Protein AF-A0A4R3NUN2-F1 (afdb_monomer)

Foldseek 3Di:
DDDDDDLVLLVQLLVVVVVPDDLCRSCVVSVHDSVVSVVSNVCCVVPVGNDDDDPDDDDDDDPPHD

Solvent-accessible surface area (backbone atoms only — not comparable to full-atom values): 4175 Å² total; per-residue (Å²): 138,92,76,80,79,54,56,66,60,47,44,54,43,44,51,41,35,73,74,71,40,52,50,54,59,32,10,62,77,69,76,47,53,45,69,54,38,47,53,50,45,51,39,28,76,76,66,77,43,67,67,80,74,90,80,77,83,77,92,64,89,52,102,80,47,134

Mean predicted aligned error: 5.64 Å

pLDDT: mean 89.95, std 11.62, range [55.47, 97.88]

Secondary structure (DSSP, 8-state):
---PPPHHHHHHHHHHHHTT--HHHHHHHTT--HHHHHHHHHHHHHHS--SPPPPSS-SS-STT--

InterPro domains:
  IPR009057 Homedomain-like superfamily [SSF46689] (1-59)
  IPR036388 Winged helix-like DNA-binding domain superfamily [G3DSA:1.10.10.10] (1-56)

Radius of gyration: 14.79 Å; Cα contacts (8 Å, |Δi|>4): 47; chains: 1; bounding box: 44×24×32 Å

Sequence (66 aa):
MTRALSVDLRRRVTDAIAQGKSRRAAAEQFAISAATAVRLQKRLDETGSVEPSPMGRPKGGGKLAP

Nearest PDB structures (foldseek):
  1mdm-assembly1_A  TM=9.369E-01  e=1.610E-02  Homo sapiens
  6pax-assembly1_A  TM=9.505E-01  e=2.363E-02  Homo sapiens
  2lvs-assembly1_A  TM=6.366E-01  e=3.940E-01  Hyperthermus butylicus DSM 5456
  2cfx-assembly1_C  TM=6.716E-01  e=6.572E-01  Bacillus subtilis
  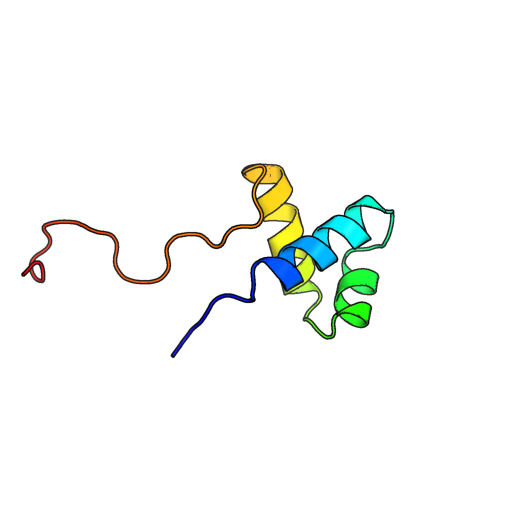2w29-assembly1_B  TM=5.831E-01  e=1.246E+00  Mycobacterium tuberculosis H37Rv

Organism: NCBI:txid293089

Structure (mmCIF, N/CA/C/O bac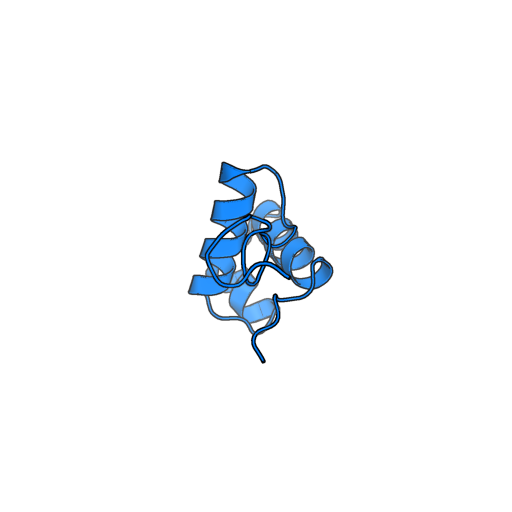kbone):
data_AF-A0A4R3NUN2-F1
#
_entry.id   AF-A0A4R3NUN2-F1
#
loop_
_atom_site.group_PDB
_atom_site.id
_atom_site.type_symbol
_atom_site.label_atom_id
_atom_site.label_alt_id
_atom_site.label_comp_id
_atom_site.label_asym_id
_atom_site.label_entity_id
_atom_site.label_seq_id
_atom_site.pdbx_PDB_ins_code
_atom_site.Cartn_x
_atom_site.Cartn_y
_atom_site.Cartn_z
_atom_site.occupancy
_atom_site.B_iso_or_equiv
_atom_site.auth_seq_id
_atom_site.auth_comp_id
_atom_site.auth_asym_id
_atom_site.auth_atom_id
_atom_site.pdbx_PDB_model_num
ATOM 1 N N . MET A 1 1 ? 17.044 -15.340 -3.883 1.00 55.47 1 MET A N 1
ATOM 2 C CA . MET A 1 1 ? 16.267 -14.678 -4.953 1.00 55.47 1 MET A CA 1
ATOM 3 C C . MET A 1 1 ? 15.306 -13.685 -4.321 1.00 55.47 1 MET A C 1
ATOM 5 O O . MET A 1 1 ? 14.504 -14.088 -3.492 1.00 55.47 1 MET A O 1
ATOM 9 N N . THR A 1 2 ? 15.401 -12.403 -4.664 1.00 72.25 2 THR A N 1
ATOM 10 C CA . THR A 1 2 ? 14.464 -11.361 -4.217 1.00 72.25 2 THR A CA 1
ATOM 11 C C . THR A 1 2 ? 13.436 -11.113 -5.315 1.00 72.25 2 THR A C 1
ATOM 13 O O . THR A 1 2 ? 13.801 -10.770 -6.436 1.00 72.25 2 THR A O 1
ATOM 16 N N . ARG A 1 3 ? 12.147 -11.281 -5.006 1.00 82.06 3 ARG A N 1
ATOM 17 C CA . ARG A 1 3 ? 11.038 -11.007 -5.930 1.00 82.06 3 ARG A CA 1
ATOM 18 C C . ARG A 1 3 ? 10.104 -9.975 -5.312 1.00 82.06 3 ARG A C 1
ATOM 20 O O . ARG A 1 3 ? 9.861 -9.996 -4.108 1.00 82.06 3 ARG A O 1
ATOM 27 N N . ALA A 1 4 ? 9.593 -9.064 -6.131 1.00 85.56 4 ALA A N 1
ATOM 28 C CA . ALA A 1 4 ? 8.533 -8.164 -5.708 1.00 85.56 4 ALA A CA 1
ATOM 29 C C . ALA A 1 4 ? 7.277 -8.956 -5.318 1.00 85.56 4 ALA A C 1
ATOM 31 O O . ALA A 1 4 ? 6.956 -9.970 -5.939 1.00 85.56 4 ALA A O 1
ATOM 32 N N . LEU A 1 5 ? 6.535 -8.434 -4.337 1.00 85.88 5 LEU A N 1
ATOM 33 C CA . LEU A 1 5 ? 5.143 -8.830 -4.120 1.00 85.88 5 LEU A CA 1
ATOM 34 C C . LEU A 1 5 ? 4.343 -8.685 -5.418 1.00 85.88 5 LEU A C 1
ATOM 36 O O . LEU A 1 5 ? 4.590 -7.736 -6.173 1.00 85.88 5 LEU A O 1
ATOM 40 N N . SER A 1 6 ? 3.392 -9.596 -5.635 1.00 93.62 6 SER A N 1
ATOM 41 C CA . SER A 1 6 ? 2.522 -9.583 -6.812 1.00 93.62 6 SER A CA 1
ATOM 42 C C . SER A 1 6 ? 1.793 -8.245 -6.945 1.00 93.62 6 SER A C 1
ATOM 44 O O . SER A 1 6 ? 1.418 -7.623 -5.951 1.00 93.62 6 SER A O 1
ATOM 46 N N . VAL A 1 7 ? 1.584 -7.800 -8.185 1.00 94.75 7 VAL A N 1
ATOM 47 C CA . VAL A 1 7 ? 0.860 -6.553 -8.483 1.00 94.75 7 VAL A CA 1
ATOM 48 C C . VAL A 1 7 ? -0.552 -6.591 -7.903 1.00 94.75 7 VAL A C 1
ATOM 50 O O . VAL A 1 7 ? -0.995 -5.614 -7.309 1.00 94.75 7 VAL A O 1
ATOM 53 N N . ASP A 1 8 ? -1.217 -7.742 -8.000 1.00 95.56 8 ASP A N 1
ATOM 54 C CA . ASP A 1 8 ? -2.543 -7.962 -7.422 1.00 95.56 8 ASP A CA 1
ATOM 55 C C . ASP A 1 8 ? -2.564 -7.718 -5.903 1.00 95.56 8 ASP A C 1
ATOM 57 O O . ASP A 1 8 ? -3.392 -6.945 -5.425 1.00 95.56 8 ASP A O 1
ATOM 61 N N . LEU A 1 9 ? -1.601 -8.263 -5.148 1.00 95.75 9 LEU A N 1
ATOM 62 C CA . LEU A 1 9 ? -1.515 -8.018 -3.704 1.00 95.75 9 LEU A CA 1
ATOM 63 C C . LEU A 1 9 ? -1.317 -6.530 -3.402 1.00 95.75 9 LEU A C 1
ATOM 65 O O . LEU A 1 9 ? -1.956 -5.982 -2.507 1.00 95.75 9 LEU A O 1
ATOM 69 N N . ARG A 1 10 ? -0.446 -5.862 -4.161 1.00 97.06 10 ARG A N 1
ATOM 70 C CA . ARG A 1 10 ? -0.186 -4.429 -3.984 1.00 97.06 10 ARG A CA 1
ATOM 71 C C . ARG A 1 10 ? -1.438 -3.596 -4.231 1.00 97.06 10 ARG A C 1
ATOM 73 O O . ARG A 1 10 ? -1.726 -2.717 -3.426 1.00 97.06 10 ARG A O 1
ATOM 80 N N . ARG A 1 11 ? -2.178 -3.918 -5.296 1.00 97.12 11 ARG A N 1
ATOM 81 C CA . ARG A 1 11 ? -3.434 -3.262 -5.668 1.00 97.12 11 ARG A CA 1
ATOM 82 C C . ARG A 1 11 ? -4.489 -3.431 -4.581 1.00 97.12 11 ARG A C 1
ATOM 84 O O . ARG A 1 11 ? -5.029 -2.444 -4.106 1.00 97.12 11 ARG A O 1
ATOM 91 N N . ARG A 1 12 ? -4.710 -4.658 -4.100 1.00 97.75 12 ARG A N 1
ATOM 92 C CA . ARG A 1 12 ? -5.692 -4.920 -3.033 1.00 97.75 12 ARG A CA 1
ATOM 93 C C . ARG A 1 12 ? -5.367 -4.175 -1.738 1.00 97.75 12 ARG A C 1
ATOM 95 O O . ARG A 1 12 ? -6.276 -3.679 -1.079 1.00 97.75 12 ARG A O 1
ATOM 102 N N . VAL A 1 13 ? -4.084 -4.065 -1.385 1.00 97.50 13 VAL A N 1
ATOM 103 C CA . VAL A 1 13 ? -3.644 -3.290 -0.214 1.00 97.50 13 VAL A CA 1
ATOM 104 C C . VAL A 1 13 ? -3.950 -1.803 -0.395 1.00 97.50 13 VAL A C 1
ATOM 106 O O . VAL A 1 13 ? -4.518 -1.195 0.510 1.00 97.50 13 VAL A O 1
ATOM 109 N N . THR A 1 14 ? -3.597 -1.210 -1.539 1.00 97.19 14 THR A N 1
ATOM 110 C CA . THR A 1 14 ? -3.853 0.218 -1.791 1.00 97.19 14 THR A CA 1
ATOM 111 C C . THR A 1 14 ? -5.340 0.526 -1.921 1.00 97.19 14 THR A C 1
ATOM 113 O O . THR A 1 14 ? -5.792 1.534 -1.391 1.00 97.19 14 THR A O 1
ATOM 116 N N . ASP A 1 15 ? -6.123 -0.366 -2.531 1.00 97.69 15 ASP A N 1
ATOM 117 C CA . ASP A 1 15 ? -7.575 -0.214 -2.655 1.00 97.69 15 ASP A CA 1
ATOM 118 C C . ASP A 1 15 ? -8.250 -0.258 -1.279 1.00 97.69 15 ASP A C 1
ATOM 120 O O . ASP A 1 15 ? -9.135 0.542 -0.990 1.00 97.69 15 ASP A O 1
ATOM 124 N N . ALA A 1 16 ? -7.800 -1.147 -0.389 1.00 97.69 16 ALA A N 1
ATOM 125 C CA . ALA A 1 16 ? -8.289 -1.210 0.984 1.00 97.69 16 ALA A CA 1
ATOM 126 C C . ALA A 1 16 ? -7.991 0.082 1.769 1.00 97.69 16 ALA A C 1
ATOM 128 O O . ALA A 1 16 ? -8.828 0.531 2.554 1.00 97.69 16 ALA A O 1
ATOM 129 N N . ILE A 1 17 ? -6.822 0.692 1.544 1.00 97.38 17 ILE A N 1
ATOM 130 C CA . ILE A 1 17 ? -6.458 1.987 2.140 1.00 97.38 17 ILE A CA 1
ATOM 131 C C . ILE A 1 17 ? -7.320 3.112 1.551 1.00 97.38 17 ILE A C 1
ATOM 133 O O . ILE A 1 17 ? -7.831 3.940 2.302 1.00 97.38 17 ILE A O 1
ATOM 137 N N . ALA A 1 18 ? -7.542 3.113 0.234 1.00 96.88 18 ALA A N 1
ATOM 138 C CA . ALA A 1 18 ? -8.415 4.074 -0.440 1.00 96.88 18 ALA A CA 1
ATOM 139 C C . ALA A 1 18 ? -9.877 3.979 0.038 1.00 96.88 18 ALA A C 1
ATOM 141 O O . ALA A 1 18 ? -10.565 4.991 0.124 1.00 96.88 18 ALA A O 1
ATOM 142 N N . GLN A 1 19 ? -10.329 2.786 0.433 1.00 97.19 19 GLN A N 1
ATOM 143 C CA . GLN A 1 19 ? -11.635 2.548 1.064 1.00 97.19 19 GLN A CA 1
ATOM 144 C C . GLN A 1 19 ? -11.706 3.005 2.536 1.00 97.19 19 GLN A C 1
ATOM 146 O O . GLN A 1 19 ? -12.694 2.740 3.217 1.00 97.19 19 GLN A O 1
ATOM 151 N N . GLY A 1 20 ? -10.673 3.677 3.052 1.00 97.12 20 GLY A N 1
ATOM 152 C CA . GLY A 1 20 ? -10.665 4.278 4.387 1.00 97.12 20 GLY A CA 1
ATOM 153 C C . GLY A 1 20 ? -10.011 3.427 5.476 1.00 97.12 20 GLY A C 1
ATOM 154 O O . GLY A 1 20 ? -9.986 3.843 6.636 1.00 97.12 20 GLY A O 1
ATOM 155 N N . LYS A 1 21 ? -9.438 2.258 5.152 1.00 97.19 21 LYS A N 1
ATOM 156 C CA . LYS A 1 21 ? -8.667 1.500 6.149 1.00 97.19 21 LYS A CA 1
ATOM 157 C C . LYS A 1 21 ? -7.344 2.189 6.447 1.00 97.19 21 LYS A C 1
ATOM 159 O O . LYS A 1 21 ? -6.659 2.711 5.569 1.00 97.19 21 LYS A O 1
ATOM 164 N N . SER A 1 22 ? -6.924 2.112 7.707 1.00 97.50 22 SER A N 1
ATOM 165 C CA . SER A 1 22 ? -5.569 2.515 8.066 1.00 97.50 22 SER A CA 1
ATOM 166 C C . SER A 1 22 ? -4.541 1.594 7.395 1.00 97.50 22 SER A C 1
ATOM 168 O O . SER A 1 22 ? -4.794 0.414 7.139 1.00 97.50 22 SER A O 1
ATOM 170 N N . ARG A 1 23 ? -3.331 2.114 7.166 1.00 97.25 23 ARG A N 1
ATOM 171 C CA . ARG A 1 23 ? -2.213 1.338 6.598 1.00 97.25 23 ARG A CA 1
ATOM 172 C C . ARG A 1 23 ? -1.877 0.098 7.443 1.00 97.25 23 ARG A C 1
ATOM 174 O O . ARG A 1 23 ? -1.465 -0.912 6.886 1.00 97.25 23 ARG A O 1
ATOM 181 N N . ARG A 1 24 ? -2.075 0.157 8.770 1.00 97.38 24 ARG A N 1
ATOM 182 C CA . ARG A 1 24 ? -1.894 -0.993 9.677 1.00 97.38 24 ARG A CA 1
ATOM 183 C C . ARG A 1 24 ? -3.009 -2.027 9.529 1.00 97.38 24 ARG A C 1
ATOM 185 O O . ARG A 1 24 ? -2.701 -3.197 9.355 1.00 97.38 24 ARG A O 1
ATOM 192 N N . ALA A 1 25 ? -4.267 -1.590 9.494 1.00 97.69 25 ALA A N 1
ATOM 193 C CA . ALA A 1 25 ? -5.405 -2.492 9.315 1.00 97.69 25 ALA A CA 1
ATOM 194 C C . ALA A 1 25 ? -5.349 -3.229 7.965 1.00 97.69 25 ALA A C 1
ATOM 196 O O . ALA A 1 25 ? -5.614 -4.426 7.893 1.00 97.69 25 ALA A O 1
ATOM 197 N N . ALA A 1 26 ? -4.947 -2.540 6.890 1.00 97.88 26 ALA A N 1
ATOM 198 C CA . ALA A 1 26 ? -4.712 -3.187 5.600 1.00 97.88 26 ALA A CA 1
ATOM 199 C C . ALA A 1 26 ? -3.562 -4.209 5.681 1.00 97.88 26 ALA A C 1
ATOM 201 O O . ALA A 1 26 ? -3.670 -5.308 5.146 1.00 97.88 26 ALA A O 1
ATOM 202 N N . ALA A 1 27 ? -2.469 -3.882 6.376 1.00 97.75 27 ALA A N 1
ATOM 203 C CA . ALA A 1 27 ? -1.340 -4.794 6.529 1.00 97.75 27 ALA A CA 1
ATOM 204 C C . ALA A 1 27 ? -1.721 -6.094 7.258 1.00 97.75 27 ALA A C 1
ATOM 206 O O . ALA A 1 27 ? -1.361 -7.175 6.794 1.00 97.75 27 ALA A O 1
ATOM 207 N N . GLU A 1 28 ? -2.499 -5.989 8.337 1.00 97.62 28 GLU A N 1
ATOM 208 C CA . GLU A 1 28 ? -3.035 -7.135 9.082 1.00 97.62 28 GLU A CA 1
ATOM 209 C C . GLU A 1 28 ? -3.959 -7.995 8.210 1.00 97.62 28 GLU A C 1
ATOM 211 O O . GLU A 1 28 ? -3.782 -9.210 8.150 1.00 97.62 28 GLU A O 1
ATOM 216 N N . GLN A 1 29 ? -4.876 -7.374 7.457 1.00 97.12 29 GLN A N 1
ATOM 217 C CA . GLN A 1 29 ? -5.790 -8.084 6.553 1.00 97.12 29 GLN A CA 1
ATOM 218 C C . GLN A 1 29 ? -5.053 -8.922 5.497 1.00 97.12 29 GLN A C 1
ATOM 220 O O . GLN A 1 29 ? -5.506 -10.009 5.143 1.00 97.12 29 GLN A O 1
ATOM 225 N N . PHE A 1 30 ? -3.940 -8.410 4.969 1.00 96.00 30 PHE A N 1
ATOM 226 C CA . PHE A 1 30 ?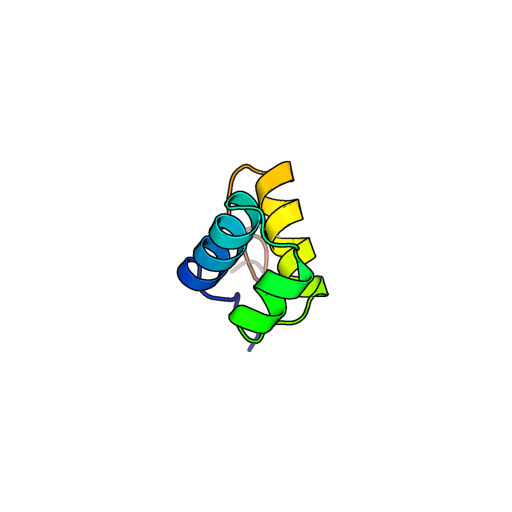 -3.177 -9.059 3.900 1.00 96.00 30 PHE A CA 1
ATOM 227 C C . PHE A 1 30 ? -1.926 -9.797 4.399 1.00 96.00 30 PHE A C 1
ATOM 229 O O . PHE A 1 30 ? -1.108 -10.213 3.579 1.00 96.00 30 PHE A O 1
ATOM 236 N N . ALA A 1 31 ? -1.771 -9.961 5.719 1.00 96.94 31 ALA A N 1
ATOM 237 C CA . ALA A 1 31 ? -0.632 -10.625 6.358 1.00 96.94 31 ALA A CA 1
ATOM 238 C C . ALA A 1 31 ? 0.743 -10.099 5.888 1.00 96.94 31 ALA A C 1
ATOM 240 O O . ALA A 1 31 ? 1.691 -10.859 5.679 1.00 96.94 31 ALA A O 1
ATOM 241 N N . ILE A 1 32 ? 0.865 -8.779 5.718 1.00 96.62 32 ILE A N 1
ATOM 242 C CA . ILE A 1 32 ? 2.128 -8.101 5.395 1.00 96.62 32 ILE A CA 1
ATOM 243 C C . ILE A 1 32 ? 2.568 -7.194 6.544 1.00 96.62 32 ILE A C 1
ATOM 245 O O . ILE A 1 32 ? 1.791 -6.836 7.423 1.00 96.62 32 ILE A O 1
ATOM 249 N N . SER A 1 33 ? 3.830 -6.762 6.529 1.00 97.38 33 SER A N 1
ATOM 250 C CA . SER A 1 33 ? 4.294 -5.774 7.505 1.00 97.38 33 SER A CA 1
ATOM 251 C C . SER A 1 33 ? 3.627 -4.408 7.282 1.00 97.38 33 SER A C 1
ATOM 253 O O . SER A 1 33 ? 3.425 -3.978 6.140 1.00 97.38 33 SER A O 1
ATOM 255 N N . ALA A 1 34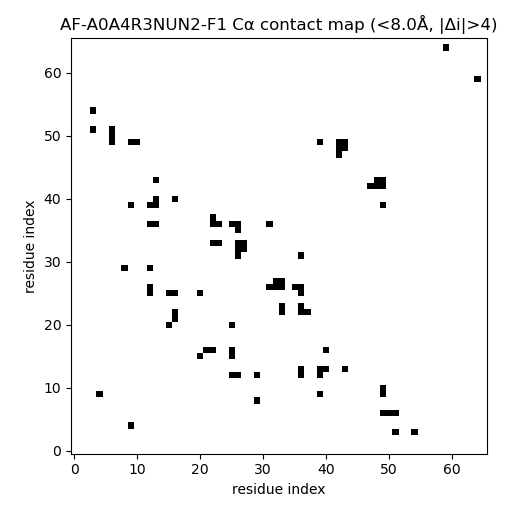 ? 3.370 -3.671 8.367 1.00 97.12 34 ALA A N 1
ATOM 256 C CA . ALA A 1 34 ? 2.855 -2.302 8.290 1.00 97.12 34 ALA A CA 1
ATOM 257 C C . ALA A 1 34 ? 3.773 -1.381 7.464 1.00 97.12 34 ALA A C 1
ATOM 259 O O . ALA A 1 34 ? 3.294 -0.565 6.678 1.00 97.12 34 ALA A O 1
ATOM 260 N N . ALA A 1 35 ? 5.095 -1.552 7.580 1.00 97.62 35 ALA A N 1
ATOM 261 C CA . ALA A 1 35 ? 6.068 -0.804 6.787 1.00 97.62 35 ALA A CA 1
ATOM 262 C C . ALA A 1 35 ? 5.913 -1.070 5.279 1.00 97.62 35 ALA A C 1
ATOM 264 O O . ALA A 1 35 ? 6.057 -0.155 4.468 1.00 97.62 35 ALA A O 1
ATOM 265 N N . THR A 1 36 ? 5.577 -2.302 4.887 1.00 96.31 36 THR A N 1
ATOM 266 C CA . THR A 1 36 ? 5.297 -2.646 3.488 1.00 96.31 36 THR A CA 1
ATOM 267 C C . THR A 1 36 ? 4.053 -1.920 2.984 1.00 96.31 36 THR A C 1
ATOM 269 O O . THR A 1 36 ? 4.122 -1.294 1.929 1.00 96.31 36 THR A O 1
ATOM 272 N N . ALA A 1 37 ? 2.949 -1.931 3.737 1.00 97.38 37 ALA A N 1
ATOM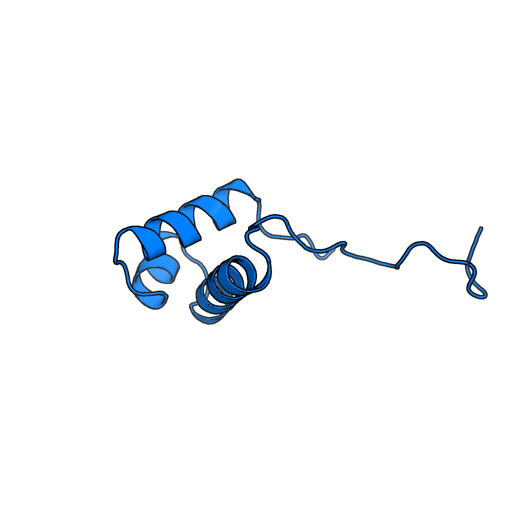 273 C CA . ALA A 1 37 ? 1.729 -1.214 3.356 1.00 97.38 37 ALA A CA 1
ATOM 274 C C . ALA A 1 37 ? 1.967 0.301 3.213 1.00 97.38 37 ALA A C 1
ATOM 276 O O . ALA A 1 37 ? 1.531 0.910 2.237 1.00 97.38 37 ALA A O 1
ATOM 277 N N . VAL A 1 38 ? 2.739 0.901 4.129 1.00 97.75 38 VAL A N 1
ATOM 278 C CA . VAL A 1 38 ? 3.156 2.313 4.042 1.00 97.75 38 VAL A CA 1
ATOM 279 C C . VAL A 1 38 ? 3.933 2.582 2.753 1.00 97.75 38 VAL A C 1
ATOM 281 O O . VAL A 1 38 ? 3.625 3.537 2.045 1.00 97.75 38 VAL A O 1
ATOM 284 N N . ARG A 1 39 ? 4.918 1.737 2.420 1.00 96.69 39 ARG A N 1
ATOM 285 C CA . ARG A 1 39 ? 5.732 1.888 1.202 1.00 96.69 39 ARG A CA 1
ATOM 286 C C . ARG A 1 39 ? 4.915 1.726 -0.078 1.00 96.69 39 ARG A C 1
ATOM 288 O O . ARG A 1 39 ? 5.207 2.407 -1.054 1.00 96.69 39 ARG A O 1
ATOM 295 N N . LEU A 1 40 ? 3.922 0.836 -0.082 1.00 96.38 40 LEU A N 1
ATOM 296 C CA . LEU A 1 40 ? 3.028 0.657 -1.226 1.00 96.38 40 LEU A CA 1
ATOM 297 C C . LEU A 1 40 ? 2.160 1.892 -1.455 1.00 96.38 40 LEU A C 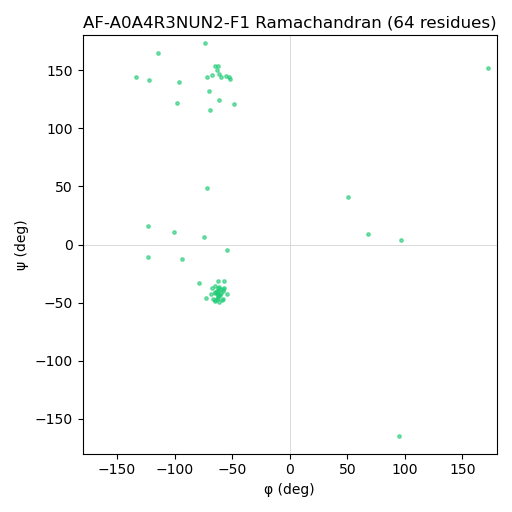1
ATOM 299 O O . LEU A 1 40 ? 2.124 2.389 -2.576 1.00 96.38 40 LEU A O 1
ATOM 303 N N . GLN A 1 41 ? 1.546 2.427 -0.396 1.00 97.25 41 GLN A N 1
ATOM 304 C CA . GLN A 1 41 ? 0.756 3.650 -0.508 1.00 97.25 41 GLN A CA 1
ATOM 305 C C . GLN A 1 41 ? 1.620 4.840 -0.929 1.00 97.25 41 GLN A C 1
ATOM 307 O O . GLN A 1 41 ? 1.278 5.523 -1.882 1.00 97.25 41 GLN A O 1
ATOM 312 N N . LYS A 1 42 ? 2.783 5.032 -0.292 1.00 97.00 42 LYS A N 1
ATOM 313 C CA . LYS A 1 42 ? 3.722 6.106 -0.648 1.00 97.00 42 LYS A CA 1
ATOM 314 C C . LYS A 1 42 ? 4.092 6.062 -2.132 1.00 97.00 42 LYS A C 1
ATOM 316 O O . LYS A 1 42 ? 4.110 7.087 -2.796 1.00 9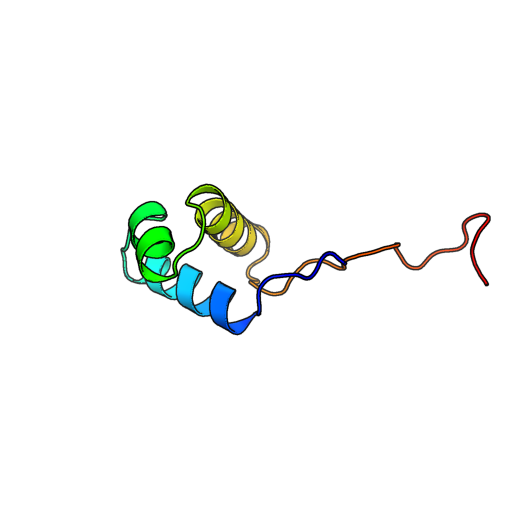7.00 42 LYS A O 1
ATOM 321 N N . ARG A 1 43 ? 4.350 4.868 -2.668 1.00 95.94 43 ARG A N 1
ATOM 322 C CA . ARG A 1 43 ? 4.660 4.704 -4.088 1.00 95.94 43 ARG A CA 1
ATOM 323 C C . ARG A 1 43 ? 3.488 5.081 -4.993 1.00 95.94 43 ARG A C 1
ATOM 325 O O . ARG A 1 43 ? 3.715 5.688 -6.037 1.00 95.94 43 ARG A O 1
ATOM 332 N N . LEU A 1 44 ? 2.269 4.696 -4.620 1.00 96.31 44 LEU A N 1
ATOM 333 C CA . LEU A 1 44 ? 1.067 5.082 -5.353 1.00 96.31 44 LEU A CA 1
ATOM 334 C C . LEU A 1 44 ? 0.894 6.607 -5.342 1.00 96.31 44 LEU A C 1
ATOM 336 O O . LEU A 1 44 ? 0.657 7.179 -6.397 1.00 96.31 44 LEU A O 1
ATOM 340 N N . ASP A 1 45 ? 1.104 7.253 -4.195 1.00 96.06 45 ASP A N 1
ATOM 341 C CA . ASP A 1 45 ? 1.018 8.711 -4.048 1.00 96.06 45 ASP A CA 1
ATOM 342 C C . ASP A 1 45 ? 2.087 9.437 -4.897 1.00 96.06 45 ASP A C 1
ATOM 344 O O . ASP A 1 45 ? 1.804 10.451 -5.526 1.00 96.06 45 ASP A O 1
ATOM 348 N N . GLU A 1 46 ? 3.313 8.904 -4.951 1.00 96.94 46 GLU A N 1
ATOM 349 C CA . GLU A 1 46 ? 4.439 9.510 -5.681 1.00 96.94 46 GLU A CA 1
ATOM 350 C C . GLU A 1 46 ? 4.399 9.274 -7.198 1.00 96.94 46 GLU A C 1
ATOM 352 O O . GLU A 1 46 ? 4.882 10.104 -7.963 1.00 96.94 46 GLU A O 1
ATOM 357 N N . THR A 1 47 ? 3.893 8.121 -7.647 1.00 96.00 47 THR A N 1
ATOM 358 C CA . THR A 1 47 ? 4.035 7.675 -9.049 1.00 96.00 47 THR A CA 1
ATOM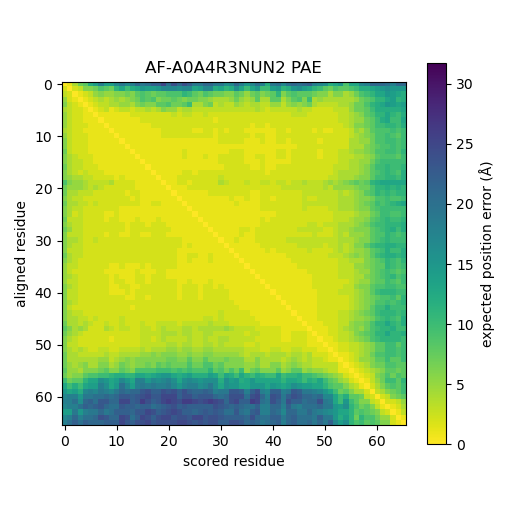 359 C C . THR A 1 47 ? 2.715 7.392 -9.758 1.00 96.00 47 THR A C 1
ATOM 361 O O . THR A 1 47 ? 2.716 7.141 -10.961 1.00 96.00 47 THR A O 1
ATOM 364 N N . GLY A 1 48 ? 1.596 7.350 -9.032 1.00 95.88 48 GLY A N 1
ATOM 365 C CA . GLY A 1 48 ? 0.302 6.908 -9.557 1.00 95.88 48 GLY A CA 1
ATOM 366 C C . GLY A 1 48 ? 0.238 5.413 -9.896 1.00 95.88 48 GLY A C 1
ATOM 367 O O . GLY A 1 48 ? -0.732 4.968 -10.503 1.00 95.88 48 GLY A O 1
ATOM 368 N N . SER A 1 49 ? 1.252 4.617 -9.526 1.00 94.12 49 SER A N 1
ATOM 369 C CA . SER A 1 49 ? 1.357 3.209 -9.920 1.00 94.12 49 SER A CA 1
ATOM 370 C C . SER A 1 49 ? 1.718 2.270 -8.767 1.00 94.12 49 SER A C 1
ATOM 372 O O . SER A 1 49 ? 2.549 2.569 -7.905 1.00 94.12 49 SER A O 1
ATOM 374 N N . VAL A 1 50 ? 1.148 1.062 -8.802 1.00 93.38 50 VAL A N 1
ATOM 375 C CA . VAL A 1 50 ? 1.474 -0.052 -7.890 1.00 93.38 50 VAL A CA 1
ATOM 376 C C . VAL A 1 50 ? 2.543 -1.007 -8.450 1.00 93.38 50 VAL A C 1
ATOM 378 O O . VAL A 1 50 ? 3.112 -1.806 -7.698 1.00 93.38 50 VAL A O 1
ATOM 381 N N . GLU A 1 51 ? 2.860 -0.906 -9.745 1.00 93.31 51 GLU A N 1
ATOM 382 C CA . GLU A 1 51 ? 3.792 -1.791 -10.467 1.00 93.31 51 GLU A CA 1
ATOM 383 C C . GLU A 1 51 ? 5.202 -1.731 -9.895 1.00 93.31 51 GLU A C 1
ATOM 385 O O . GLU A 1 51 ? 5.739 -0.645 -9.869 1.00 93.31 51 GLU A O 1
ATOM 390 N N . PRO A 1 52 ? 5.884 -2.804 -9.472 1.00 91.25 52 PRO A N 1
ATOM 391 C CA . PRO A 1 52 ? 7.241 -2.690 -8.932 1.00 91.25 52 PRO A CA 1
ATOM 392 C C . PRO A 1 52 ? 8.205 -1.920 -9.849 1.00 91.25 52 PRO A C 1
ATOM 394 O O . PRO A 1 52 ? 8.191 -2.065 -11.066 1.00 91.25 52 PRO A O 1
ATOM 397 N N . SER A 1 53 ? 9.093 -1.126 -9.245 1.00 86.75 53 SER A N 1
ATOM 398 C CA . SER A 1 53 ? 10.213 -0.541 -9.985 1.00 86.75 53 SER A CA 1
ATOM 399 C C . SER A 1 53 ? 11.120 -1.652 -10.535 1.00 86.75 53 SER A C 1
ATOM 401 O O . SER A 1 53 ? 11.171 -2.728 -9.925 1.00 86.75 53 SER A O 1
ATOM 403 N N . PRO A 1 54 ? 11.853 -1.407 -11.640 1.00 85.19 54 PRO A N 1
ATOM 404 C CA . PRO A 1 54 ? 12.779 -2.382 -12.204 1.00 85.19 54 PRO A CA 1
ATOM 405 C C . PRO A 1 54 ? 13.690 -2.960 -11.119 1.00 85.19 54 PRO A C 1
ATOM 407 O O . PRO A 1 54 ? 14.386 -2.228 -10.417 1.00 85.19 54 PRO A O 1
ATOM 410 N N . MET A 1 55 ? 13.631 -4.280 -10.947 1.00 83.69 55 MET A N 1
ATOM 411 C CA . MET A 1 55 ? 14.470 -5.003 -9.998 1.00 83.69 55 MET A CA 1
ATOM 412 C C . MET A 1 55 ? 15.687 -5.563 -10.726 1.00 83.69 55 MET A C 1
ATOM 414 O O . MET A 1 55 ? 15.568 -6.088 -11.831 1.00 83.69 55 MET A O 1
ATOM 418 N N . GLY A 1 56 ? 16.847 -5.501 -10.079 1.00 81.62 56 GLY A N 1
ATOM 419 C CA . GLY A 1 56 ? 18.100 -5.976 -10.655 1.00 81.62 56 GLY A CA 1
ATOM 420 C C . GLY A 1 56 ? 18.895 -4.865 -11.332 1.00 81.62 56 GLY A C 1
ATOM 421 O O . GLY A 1 56 ? 18.692 -3.679 -11.074 1.00 81.62 56 GLY A O 1
ATOM 422 N N . ARG A 1 57 ? 19.871 -5.265 -12.148 1.00 78.31 57 ARG A N 1
ATOM 423 C CA . ARG A 1 57 ? 20.842 -4.330 -12.713 1.00 78.31 57 ARG A CA 1
ATOM 424 C C . ARG A 1 57 ? 20.172 -3.424 -13.758 1.00 78.31 57 ARG A C 1
ATOM 426 O O . ARG A 1 57 ? 19.489 -3.948 -14.640 1.00 78.31 57 ARG A O 1
ATOM 433 N N . PRO A 1 58 ? 20.378 -2.097 -13.710 1.00 74.12 58 PRO A N 1
ATOM 434 C CA . PRO A 1 58 ? 19.914 -1.211 -14.772 1.00 74.12 58 PRO A CA 1
ATOM 435 C C . PRO A 1 58 ? 20.549 -1.602 -16.116 1.00 74.12 58 PRO A C 1
ATOM 437 O O . PRO A 1 58 ? 21.706 -2.033 -16.172 1.00 74.12 58 PRO A O 1
ATOM 440 N N . LYS A 1 59 ? 19.785 -1.468 -17.206 1.00 70.38 59 LYS A N 1
ATOM 441 C CA . LYS A 1 59 ? 20.290 -1.701 -18.566 1.00 70.38 59 LYS A CA 1
ATOM 442 C C . LYS A 1 59 ? 21.276 -0.579 -18.919 1.00 70.38 59 LYS A C 1
ATOM 444 O O . LYS A 1 59 ? 20.872 0.577 -18.968 1.00 70.38 59 LYS A O 1
ATOM 449 N N . GLY A 1 60 ? 22.557 -0.902 -19.131 1.00 69.94 60 GLY A N 1
ATOM 450 C CA . GLY A 1 60 ? 23.580 0.098 -19.466 1.00 69.94 60 GLY A CA 1
ATOM 451 C C . GLY A 1 60 ? 25.029 -0.411 -19.483 1.00 6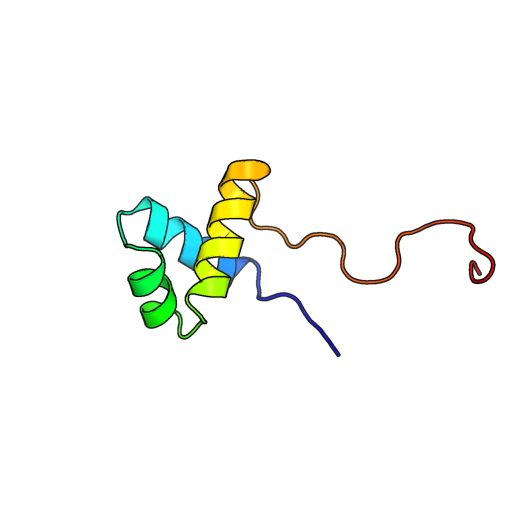9.94 60 GLY A C 1
ATOM 452 O O . GLY A 1 60 ? 25.376 -1.364 -18.777 1.00 69.94 60 GLY A O 1
ATOM 453 N N . GLY A 1 61 ? 25.846 0.264 -20.307 1.00 63.41 61 GLY A N 1
ATOM 454 C CA . GLY A 1 61 ? 27.215 -0.057 -20.753 1.00 63.41 61 GLY A CA 1
ATOM 455 C C . GLY A 1 61 ? 28.329 0.093 -19.713 1.00 63.41 61 GLY A C 1
ATOM 456 O O . GLY A 1 61 ? 29.347 0.728 -19.968 1.00 63.41 61 GLY A O 1
ATOM 457 N N . GLY A 1 62 ? 28.135 -0.456 -18.515 1.00 69.75 62 GLY A N 1
ATOM 458 C CA . GLY A 1 62 ? 29.224 -0.616 -17.551 1.00 69.75 62 GLY A CA 1
ATOM 459 C C . GLY A 1 62 ? 30.183 -1.743 -17.953 1.00 69.75 62 GLY A C 1
ATOM 460 O O . GLY A 1 62 ? 29.883 -2.532 -18.843 1.00 69.75 62 GLY A O 1
ATOM 461 N N . LYS A 1 63 ? 31.294 -1.890 -17.218 1.00 65.56 63 LYS A N 1
ATOM 462 C CA . LYS A 1 63 ? 32.358 -2.911 -17.402 1.00 65.56 63 LYS A CA 1
ATOM 463 C C . LYS A 1 63 ? 31.891 -4.382 -17.426 1.00 65.56 63 LYS A C 1
ATOM 465 O O . LYS A 1 63 ? 32.704 -5.274 -17.614 1.00 65.56 63 LYS A O 1
ATOM 470 N N . LEU A 1 64 ? 30.606 -4.625 -17.181 1.00 66.81 64 LEU A N 1
ATOM 471 C CA . LEU A 1 64 ? 29.962 -5.935 -17.131 1.00 66.81 64 LEU A CA 1
ATOM 472 C C . LEU A 1 64 ? 28.785 -6.033 -18.124 1.00 66.81 64 LEU A C 1
ATOM 474 O O . LEU A 1 64 ? 27.867 -6.827 -17.907 1.00 66.81 64 LEU A O 1
ATOM 478 N N . ALA A 1 65 ? 28.679 -5.127 -19.101 1.00 62.12 65 ALA A N 1
ATOM 479 C CA . ALA A 1 65 ? 27.770 -5.286 -20.240 1.00 62.12 65 ALA A CA 1
ATOM 480 C C . ALA A 1 65 ? 28.190 -6.527 -21.058 1.00 62.12 65 ALA A C 1
ATOM 482 O O . ALA A 1 65 ? 29.368 -6.877 -20.983 1.00 62.12 65 ALA A O 1
ATOM 483 N N . PRO A 1 66 ? 27.256 -7.229 -21.735 1.00 60.81 66 PRO A N 1
ATOM 484 C CA . PRO A 1 66 ? 27.631 -8.336 -22.615 1.00 60.81 66 PRO A CA 1
ATOM 485 C C . PRO A 1 66 ? 28.604 -7.880 -23.706 1.00 60.81 66 PRO A C 1
ATOM 487 O O . PRO A 1 66 ? 28.522 -6.694 -24.105 1.00 60.81 66 PRO A O 1
#